Protein AF-X1AEA6-F1 (afdb_monomer_lite)

pLDDT: mean 83.89, std 11.15, range [38.84, 94.25]

Organism: NCBI:txid412755

Secondary structure (DSSP, 8-state):
-PPPPHHHHHHHTT--GGG-SSPPEEEEEETTEEEEEEE-SSEEEEEEEETTEEEEEEEE---

Sequence (63 aa):
MVGMKADDVLKQHNRSAAFAIANPTHIDDDEYGHVVAWHYEDCDIILHRRDGCYRVREVLRVH

Foldseek 3Di:
DQADDPQNVQVVVVHGLVQFPDDWDWDDADPQGTWIWTHHPFWIWIWGDGPRYTDIDIGGDDD

Structure (mmCIF, N/CA/C/O backbone):
data_AF-X1AEA6-F1
#
_entry.id   AF-X1AEA6-F1
#
loop_
_atom_site.group_PDB
_atom_site.id
_atom_site.type_symbol
_atom_site.label_atom_id
_atom_site.label_alt_id
_atom_site.label_comp_id
_atom_site.label_asym_id
_atom_site.label_entity_id
_atom_site.label_seq_id
_atom_site.pdbx_PDB_ins_code
_atom_site.Cartn_x
_atom_site.Cartn_y
_atom_site.Cartn_z
_atom_site.occupancy
_atom_site.B_iso_or_equiv
_atom_site.auth_seq_id
_atom_site.auth_comp_id
_atom_site.auth_asym_id
_atom_site.auth_atom_id
_atom_site.pdbx_PDB_model_num
ATOM 1 N N . MET A 1 1 ? 5.993 19.004 4.092 1.00 38.84 1 MET A N 1
ATOM 2 C CA . MET A 1 1 ? 6.786 17.803 4.433 1.00 38.84 1 MET A CA 1
ATOM 3 C C . MET A 1 1 ? 6.927 16.983 3.167 1.00 38.84 1 MET A C 1
ATOM 5 O O . MET A 1 1 ? 5.926 16.779 2.495 1.00 38.84 1 MET A O 1
ATOM 9 N N . VAL A 1 2 ? 8.148 16.596 2.792 1.00 44.66 2 VAL A N 1
ATOM 10 C CA . VAL A 1 2 ? 8.371 15.654 1.684 1.00 44.66 2 VAL A CA 1
ATOM 11 C C . VAL A 1 2 ? 7.751 14.325 2.110 1.00 44.66 2 VAL A C 1
ATOM 13 O O . VAL A 1 2 ? 8.048 13.849 3.203 1.00 44.66 2 VAL A O 1
ATOM 16 N N . GLY A 1 3 ? 6.821 13.806 1.308 1.00 57.25 3 GLY A N 1
ATOM 17 C CA . GLY A 1 3 ? 5.982 12.670 1.687 1.00 57.25 3 GLY A CA 1
ATOM 18 C C . GLY A 1 3 ? 6.788 11.453 2.141 1.00 57.25 3 GLY A C 1
ATOM 19 O O . GLY A 1 3 ? 7.819 11.128 1.553 1.00 57.25 3 GLY A O 1
ATOM 20 N N . MET A 1 4 ? 6.308 10.798 3.197 1.00 69.88 4 MET A N 1
ATOM 21 C CA . MET A 1 4 ? 6.896 9.580 3.761 1.00 69.88 4 MET A CA 1
ATOM 22 C C . MET A 1 4 ? 6.972 8.482 2.690 1.00 69.88 4 MET A C 1
ATOM 24 O O . MET A 1 4 ? 6.062 8.367 1.877 1.00 69.88 4 MET A O 1
ATOM 28 N N . LYS A 1 5 ? 8.047 7.690 2.610 1.00 79.56 5 LYS A N 1
ATOM 29 C CA . LYS A 1 5 ? 8.117 6.626 1.590 1.00 79.56 5 LYS A CA 1
ATOM 30 C C . LYS A 1 5 ? 7.155 5.495 1.958 1.00 79.56 5 LYS A C 1
ATOM 32 O O . LYS A 1 5 ? 6.942 5.239 3.136 1.00 79.56 5 LYS A O 1
ATOM 37 N N . ALA A 1 6 ? 6.629 4.776 0.965 1.00 78.50 6 ALA A N 1
ATOM 38 C CA . ALA A 1 6 ? 5.735 3.639 1.207 1.00 78.50 6 ALA A CA 1
ATOM 39 C C . ALA A 1 6 ? 6.341 2.604 2.182 1.00 78.50 6 ALA A C 1
ATOM 41 O O . ALA A 1 6 ? 5.643 2.129 3.066 1.00 78.50 6 ALA A O 1
ATOM 42 N N . ASP A 1 7 ? 7.649 2.325 2.100 1.00 82.69 7 ASP A N 1
ATOM 43 C CA . ASP A 1 7 ? 8.336 1.409 3.030 1.00 82.69 7 ASP A CA 1
ATOM 44 C C . ASP A 1 7 ? 8.396 1.938 4.476 1.00 82.69 7 ASP A C 1
ATOM 46 O O . ASP A 1 7 ? 8.284 1.162 5.420 1.00 82.69 7 ASP A O 1
ATOM 50 N N . ASP A 1 8 ? 8.496 3.255 4.678 1.00 86.38 8 ASP A N 1
ATOM 51 C CA . ASP A 1 8 ? 8.447 3.846 6.023 1.00 86.38 8 ASP A CA 1
ATOM 52 C C . ASP A 1 8 ? 7.045 3.715 6.633 1.00 86.38 8 ASP A C 1
ATOM 54 O O . ASP A 1 8 ? 6.904 3.485 7.832 1.00 86.38 8 ASP A O 1
ATOM 58 N N . VAL A 1 9 ? 6.010 3.814 5.795 1.00 85.06 9 VAL A N 1
ATOM 59 C CA . VAL A 1 9 ? 4.615 3.598 6.193 1.00 85.06 9 VAL A CA 1
ATOM 60 C C . VAL A 1 9 ? 4.379 2.128 6.549 1.00 85.06 9 VAL A C 1
ATOM 62 O O . VAL A 1 9 ? 3.786 1.838 7.583 1.00 85.06 9 VAL A O 1
ATOM 65 N N . LEU A 1 10 ? 4.904 1.189 5.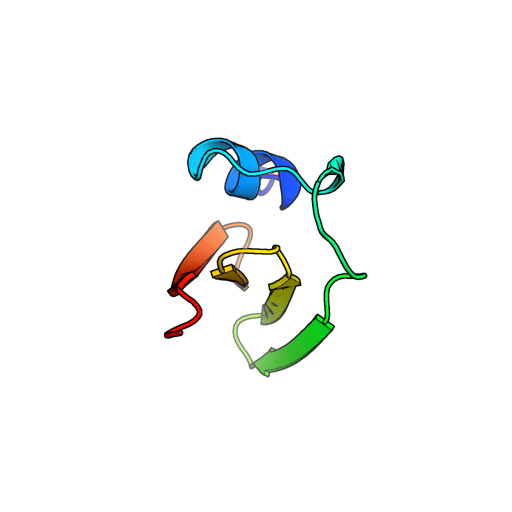757 1.00 87.50 10 LEU A N 1
ATOM 66 C CA . LEU A 1 10 ? 4.826 -0.245 6.058 1.00 87.50 10 LEU A CA 1
ATOM 67 C C . LEU A 1 10 ? 5.509 -0.587 7.392 1.00 87.50 10 LEU A C 1
ATOM 69 O O . LEU A 1 10 ? 4.940 -1.331 8.193 1.00 87.50 10 LEU A O 1
ATOM 73 N N . LYS A 1 11 ? 6.675 0.009 7.679 1.00 88.38 11 LYS A N 1
ATOM 74 C CA . LYS A 1 11 ? 7.406 -0.206 8.942 1.00 88.38 11 LYS A CA 1
ATOM 75 C C . LYS A 1 11 ? 6.615 0.213 10.175 1.00 88.38 11 LYS A C 1
ATOM 77 O O . LYS A 1 11 ? 6.736 -0.440 11.207 1.00 88.38 11 LYS A O 1
ATOM 82 N N . GLN A 1 12 ? 5.774 1.244 10.079 1.00 86.38 12 GLN A N 1
ATOM 83 C CA . GLN A 1 12 ? 4.881 1.637 11.181 1.00 86.38 12 GLN A CA 1
ATOM 84 C C . GLN A 1 12 ? 3.823 0.573 11.499 1.00 86.38 12 GLN A C 1
ATOM 86 O O . GLN A 1 12 ? 3.342 0.509 12.626 1.00 86.38 12 GLN A O 1
ATOM 91 N N . HIS A 1 13 ? 3.504 -0.284 10.530 1.00 82.62 13 HIS A N 1
ATOM 92 C CA . HIS A 1 13 ? 2.606 -1.427 10.678 1.00 82.62 13 HIS A CA 1
ATOM 93 C C . HIS A 1 13 ? 3.367 -2.749 10.887 1.00 82.62 13 HIS A C 1
ATOM 95 O O . HIS A 1 13 ? 2.823 -3.820 10.637 1.00 82.62 13 HIS A O 1
ATOM 101 N N . ASN A 1 14 ? 4.630 -2.695 11.335 1.00 87.50 14 ASN A N 1
ATOM 102 C CA . ASN A 1 14 ? 5.513 -3.858 11.506 1.00 87.50 14 ASN A CA 1
ATOM 103 C C . ASN A 1 14 ? 5.705 -4.697 10.228 1.00 87.50 14 ASN A C 1
ATOM 105 O O . ASN A 1 14 ? 5.993 -5.891 10.300 1.00 87.50 14 ASN A O 1
ATOM 109 N N . ARG A 1 15 ? 5.570 -4.082 9.047 1.00 88.94 15 ARG A N 1
ATOM 110 C CA . ARG A 1 15 ? 5.828 -4.719 7.750 1.00 88.94 15 ARG A CA 1
ATOM 111 C C . ARG A 1 15 ? 7.010 -4.064 7.034 1.00 88.94 15 ARG A C 1
ATOM 113 O O . ARG A 1 15 ? 7.469 -2.987 7.396 1.00 88.94 15 ARG A O 1
ATOM 120 N N . SER A 1 16 ? 7.514 -4.712 5.989 1.00 89.00 16 SER A N 1
ATOM 121 C CA . SER A 1 16 ? 8.502 -4.126 5.075 1.00 89.00 16 SER A CA 1
ATOM 122 C C . SER A 1 16 ? 8.251 -4.610 3.656 1.00 89.00 16 SER A C 1
ATOM 124 O O . SER A 1 16 ? 7.738 -5.714 3.457 1.00 89.00 16 SER A O 1
ATOM 126 N N . ALA A 1 17 ? 8.645 -3.803 2.671 1.00 85.19 17 ALA A N 1
ATOM 127 C CA . ALA A 1 17 ? 8.626 -4.203 1.269 1.00 85.19 17 ALA A CA 1
ATOM 128 C C . ALA A 1 17 ? 9.449 -5.480 1.001 1.00 85.19 17 ALA A C 1
ATOM 130 O O . ALA A 1 17 ? 9.099 -6.260 0.123 1.00 85.19 17 ALA A O 1
ATOM 131 N N . ALA A 1 18 ? 10.510 -5.722 1.780 1.00 87.12 18 ALA A N 1
ATOM 132 C CA . ALA A 1 18 ? 11.388 -6.882 1.619 1.00 87.12 18 ALA A CA 1
ATOM 133 C C . ALA A 1 18 ? 10.736 -8.226 1.996 1.00 87.12 18 ALA A C 1
ATOM 135 O O . ALA A 1 18 ? 11.226 -9.271 1.581 1.00 87.12 18 ALA A O 1
ATOM 136 N N . PHE A 1 19 ? 9.656 -8.202 2.784 1.00 89.44 19 PHE A N 1
ATOM 137 C CA . PHE A 1 19 ? 8.945 -9.402 3.244 1.00 89.44 19 PHE A CA 1
ATOM 138 C C . PHE A 1 19 ? 7.619 -9.631 2.511 1.00 89.44 19 PHE A C 1
ATOM 140 O O . PHE A 1 19 ? 6.856 -10.517 2.886 1.00 89.44 19 PHE A O 1
ATOM 147 N N . ALA A 1 20 ? 7.311 -8.816 1.500 1.00 90.38 20 ALA A N 1
ATOM 148 C CA . ALA A 1 20 ? 6.133 -9.034 0.678 1.00 90.38 20 ALA A CA 1
ATOM 149 C C . ALA A 1 20 ? 6.304 -10.316 -0.151 1.00 90.38 20 ALA A C 1
ATOM 151 O O . ALA A 1 20 ? 7.368 -10.562 -0.719 1.00 90.38 20 ALA A O 1
ATOM 152 N N . ILE A 1 21 ? 5.249 -11.126 -0.236 1.00 94.25 21 ILE A N 1
ATOM 153 C CA . ILE A 1 21 ? 5.272 -12.409 -0.963 1.00 94.25 21 ILE A CA 1
ATOM 154 C C . ILE A 1 21 ? 5.008 -12.252 -2.462 1.00 94.25 21 ILE A C 1
ATOM 156 O O . ILE A 1 21 ? 5.152 -13.199 -3.233 1.00 94.25 21 ILE A O 1
ATOM 160 N N . ALA A 1 22 ? 4.592 -11.060 -2.876 1.00 92.12 22 ALA A N 1
ATOM 161 C CA . ALA A 1 22 ? 4.355 -10.705 -4.260 1.00 92.12 22 ALA A CA 1
ATOM 162 C C . ALA A 1 22 ? 4.719 -9.238 -4.489 1.00 92.12 22 ALA A C 1
ATOM 164 O O . ALA A 1 22 ? 4.802 -8.441 -3.550 1.00 92.12 22 ALA A O 1
ATOM 165 N N . ASN A 1 23 ? 4.898 -8.883 -5.760 1.00 91.31 23 ASN A N 1
ATOM 166 C CA . ASN A 1 23 ? 5.012 -7.484 -6.142 1.00 91.31 23 ASN A CA 1
ATOM 167 C C . ASN A 1 23 ? 3.741 -6.729 -5.725 1.00 91.31 23 ASN A C 1
ATOM 169 O O . ASN A 1 23 ? 2.650 -7.302 -5.789 1.00 91.31 23 ASN A O 1
ATOM 173 N N . PRO A 1 24 ? 3.864 -5.458 -5.312 1.00 89.88 24 PRO A N 1
ATOM 174 C CA . PRO A 1 24 ? 2.703 -4.655 -4.986 1.00 89.88 24 PRO A CA 1
ATOM 175 C C . PRO A 1 24 ? 1.775 -4.527 -6.197 1.00 89.88 24 PRO A C 1
ATOM 177 O O . PRO A 1 24 ? 2.225 -4.265 -7.315 1.00 89.88 24 PRO A O 1
ATOM 180 N N . THR A 1 25 ? 0.479 -4.699 -5.961 1.00 93.31 25 THR A N 1
ATOM 181 C CA . THR A 1 25 ? -0.550 -4.623 -6.998 1.00 93.31 25 THR A CA 1
ATOM 182 C C . THR A 1 25 ? -1.128 -3.220 -7.034 1.00 93.31 25 THR A C 1
ATOM 184 O O . THR A 1 25 ? -1.589 -2.699 -6.018 1.00 93.31 25 THR A O 1
ATOM 187 N N . HIS A 1 26 ? -1.118 -2.600 -8.210 1.00 91.50 26 HIS A N 1
ATOM 188 C CA . HIS A 1 26 ? -1.877 -1.376 -8.444 1.00 91.50 26 HIS A CA 1
ATOM 189 C C . HIS A 1 26 ? -3.373 -1.708 -8.446 1.00 91.50 26 HIS A C 1
ATOM 191 O O . HIS A 1 26 ? -3.791 -2.632 -9.142 1.00 91.50 26 HIS A O 1
ATOM 197 N N . ILE A 1 27 ? -4.147 -1.011 -7.612 1.00 91.31 27 ILE A N 1
ATOM 198 C CA . ILE A 1 27 ? -5.594 -1.223 -7.491 1.00 91.31 27 ILE A CA 1
ATOM 199 C C . ILE A 1 27 ? -6.345 -0.195 -8.330 1.00 91.31 27 ILE A C 1
ATOM 201 O O . ILE A 1 27 ? -7.215 -0.574 -9.107 1.00 91.31 27 ILE A O 1
ATOM 205 N N . ASP A 1 28 ? -6.051 1.090 -8.126 1.00 90.69 28 ASP A N 1
ATOM 206 C CA . ASP A 1 28 ? -6.796 2.183 -8.748 1.00 90.69 28 ASP A CA 1
ATOM 207 C C . ASP A 1 28 ? -6.014 3.502 -8.698 1.00 90.69 28 ASP A C 1
ATOM 209 O O . ASP A 1 28 ? -5.104 3.668 -7.875 1.00 90.69 28 ASP A O 1
ATOM 213 N N . ASP A 1 29 ? -6.421 4.440 -9.550 1.00 89.69 29 ASP A N 1
ATOM 214 C CA . ASP A 1 29 ? -6.014 5.842 -9.522 1.00 89.69 29 ASP A CA 1
ATOM 215 C C . ASP A 1 29 ? -7.265 6.721 -9.412 1.00 89.69 29 ASP A C 1
ATOM 217 O O . ASP A 1 29 ? -8.102 6.741 -10.314 1.00 89.69 29 ASP A O 1
ATOM 221 N N . ASP A 1 30 ? -7.383 7.477 -8.318 1.00 83.06 30 ASP A N 1
ATOM 222 C CA . ASP A 1 30 ? -8.462 8.446 -8.133 1.00 83.06 30 ASP A CA 1
ATOM 223 C C . ASP A 1 30 ? -7.960 9.890 -8.278 1.00 83.06 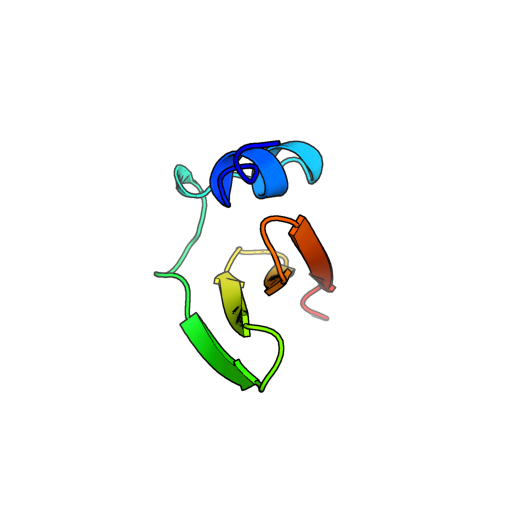30 ASP A C 1
ATOM 225 O O . ASP A 1 30 ? -6.764 10.168 -8.395 1.00 83.06 30 ASP A O 1
ATOM 229 N N . GLU A 1 31 ? -8.890 10.849 -8.258 1.00 80.31 31 GLU A N 1
ATOM 230 C CA . GLU A 1 31 ? -8.572 12.286 -8.304 1.00 80.31 31 GLU A CA 1
ATOM 231 C C . GLU A 1 31 ? -7.689 12.752 -7.125 1.00 80.31 31 GLU A C 1
ATOM 233 O O . GLU A 1 31 ? -7.189 13.878 -7.122 1.00 80.31 31 GLU A O 1
ATOM 238 N N . TYR A 1 32 ? -7.479 11.887 -6.129 1.00 73.56 32 TYR A N 1
ATOM 239 C CA . TYR A 1 32 ? -6.706 12.151 -4.926 1.00 73.56 32 TYR A CA 1
ATOM 240 C C . TYR A 1 32 ? -5.391 11.363 -4.859 1.00 73.56 32 TYR A C 1
ATOM 242 O O . TYR A 1 32 ? -4.600 11.630 -3.954 1.00 73.56 32 TYR A O 1
ATOM 250 N N . GLY A 1 33 ? -5.120 10.456 -5.802 1.00 84.06 33 GLY A N 1
ATOM 251 C CA . GLY A 1 33 ? -3.840 9.781 -5.984 1.00 84.06 33 GLY A CA 1
ATOM 252 C C . GLY A 1 33 ? -3.946 8.274 -6.222 1.00 84.06 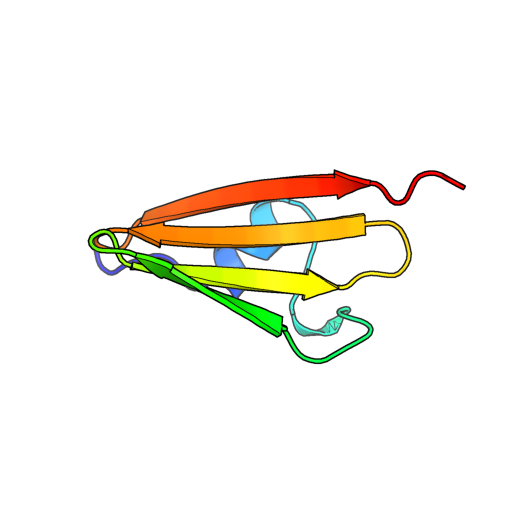33 GLY A C 1
ATOM 253 O O . GLY A 1 33 ? -4.882 7.789 -6.843 1.00 84.06 33 GLY A O 1
ATOM 254 N N . HIS A 1 34 ? -2.933 7.531 -5.773 1.00 87.75 34 HIS A N 1
ATOM 255 C CA . HIS A 1 34 ? -2.717 6.138 -6.188 1.00 87.75 34 HIS A CA 1
ATOM 256 C C . HIS A 1 34 ? -3.038 5.158 -5.063 1.00 87.75 34 HIS A C 1
ATOM 258 O O . HIS A 1 34 ? -2.588 5.358 -3.926 1.00 87.75 34 HIS A O 1
ATOM 264 N N . VAL A 1 35 ? -3.746 4.078 -5.389 1.00 90.19 35 VAL A N 1
ATOM 265 C CA . VAL A 1 35 ? -4.060 2.979 -4.471 1.00 90.19 35 VAL A CA 1
ATOM 266 C C . VAL A 1 35 ? -3.248 1.745 -4.852 1.00 90.19 35 VAL A C 1
ATOM 268 O O . VAL A 1 35 ? -3.350 1.224 -5.961 1.00 90.19 35 VAL A O 1
ATOM 271 N N . VAL A 1 36 ? -2.436 1.256 -3.917 1.00 91.12 36 VAL A N 1
ATOM 272 C CA . VAL A 1 36 ? -1.544 0.110 -4.124 1.00 91.12 36 VAL A CA 1
ATOM 273 C C . VAL A 1 36 ? -1.687 -0.871 -2.966 1.00 91.12 36 VAL A C 1
ATOM 275 O O . VAL A 1 36 ? -1.635 -0.465 -1.806 1.00 91.12 36 VAL A O 1
ATOM 278 N N . ALA A 1 37 ? -1.832 -2.159 -3.264 1.00 92.44 37 ALA A N 1
ATOM 279 C CA . ALA A 1 37 ? -1.820 -3.233 -2.278 1.00 92.44 37 ALA A CA 1
ATOM 280 C C . ALA A 1 37 ? -0.442 -3.890 -2.175 1.00 92.44 37 ALA A C 1
ATOM 282 O O . ALA A 1 37 ? 0.179 -4.224 -3.180 1.00 92.44 37 ALA A O 1
ATOM 283 N N . TRP A 1 38 ? 0.001 -4.124 -0.946 1.00 93.81 38 TRP A N 1
ATOM 284 C CA . TRP A 1 38 ? 1.145 -4.956 -0.596 1.00 93.81 38 TRP A CA 1
ATOM 285 C C . TRP A 1 38 ? 0.650 -6.277 -0.032 1.00 93.81 38 TRP A C 1
ATOM 287 O O . TRP A 1 38 ? -0.206 -6.284 0.849 1.00 93.81 38 TRP A O 1
ATOM 297 N N . HIS A 1 39 ? 1.199 -7.380 -0.528 1.00 93.56 39 HIS A N 1
ATOM 298 C CA . HIS A 1 39 ? 0.717 -8.719 -0.211 1.00 93.56 39 HIS A CA 1
ATOM 299 C C . HIS A 1 39 ? 1.680 -9.433 0.731 1.00 93.56 39 HIS A C 1
ATOM 301 O O . HIS A 1 39 ? 2.868 -9.567 0.424 1.00 93.56 39 HIS A O 1
ATOM 307 N N . TYR A 1 40 ? 1.154 -9.927 1.847 1.00 92.75 40 TYR A N 1
ATOM 308 C CA . TYR A 1 40 ? 1.867 -10.727 2.838 1.00 92.75 40 TYR A CA 1
ATOM 309 C C . TYR A 1 40 ? 1.190 -12.096 2.993 1.00 92.75 40 TYR A C 1
ATOM 311 O O . TYR A 1 40 ? 0.147 -12.368 2.393 1.00 92.75 40 TYR A O 1
ATOM 319 N N . GLU A 1 41 ? 1.814 -12.993 3.756 1.00 91.56 41 GLU A N 1
ATOM 320 C CA . GLU A 1 41 ? 1.268 -14.336 3.996 1.00 91.56 41 GLU A CA 1
ATOM 321 C C . GLU A 1 41 ? -0.079 -14.282 4.731 1.00 91.56 41 GLU A C 1
ATOM 323 O O . GLU A 1 41 ? -1.009 -15.009 4.381 1.00 91.56 41 GLU A O 1
ATOM 328 N N . ASP A 1 42 ? -0.195 -13.384 5.708 1.00 90.81 42 ASP A N 1
ATOM 329 C CA . ASP A 1 42 ? -1.311 -13.274 6.648 1.00 90.81 42 ASP A CA 1
ATOM 330 C C . ASP A 1 42 ? -2.286 -12.127 6.337 1.00 90.81 42 ASP A C 1
ATOM 332 O O . ASP A 1 42 ? -3.440 -12.143 6.777 1.00 90.81 42 ASP A O 1
ATOM 336 N N . CYS A 1 43 ? -1.857 -11.124 5.571 1.00 91.69 43 CYS A N 1
ATOM 337 C CA . CYS A 1 43 ? -2.675 -9.958 5.264 1.00 91.69 43 CYS A CA 1
ATOM 338 C C . CYS A 1 43 ? -2.290 -9.282 3.945 1.00 91.69 43 CYS A C 1
ATOM 340 O O . CYS A 1 43 ? -1.250 -9.555 3.349 1.00 91.69 43 CYS A O 1
ATOM 342 N N . ASP A 1 44 ? -3.134 -8.351 3.515 1.00 91.88 44 ASP A N 1
ATOM 343 C CA . ASP A 1 44 ? -2.815 -7.379 2.481 1.00 91.88 44 ASP A CA 1
ATOM 344 C C . ASP A 1 44 ? -2.858 -5.967 3.092 1.00 91.88 44 ASP A C 1
ATOM 346 O O . ASP A 1 44 ? -3.799 -5.613 3.806 1.00 91.88 44 ASP A O 1
ATOM 350 N N . ILE A 1 45 ? -1.846 -5.141 2.824 1.00 91.44 45 ILE A N 1
ATOM 351 C CA . ILE A 1 45 ? -1.820 -3.730 3.226 1.00 91.44 45 ILE A CA 1
ATOM 352 C C . ILE A 1 45 ? -2.121 -2.850 2.022 1.00 91.44 45 ILE A C 1
ATOM 354 O O . ILE A 1 45 ? -1.348 -2.791 1.070 1.00 91.44 45 ILE A O 1
ATOM 358 N N . ILE A 1 46 ? -3.214 -2.099 2.094 1.00 91.25 46 ILE A N 1
ATOM 359 C CA . ILE A 1 46 ? -3.614 -1.128 1.080 1.00 91.25 46 ILE A CA 1
ATOM 360 C C . ILE A 1 46 ? -3.080 0.246 1.477 1.00 91.25 46 ILE A C 1
ATOM 362 O O . ILE A 1 46 ? -3.398 0.766 2.549 1.00 91.25 46 ILE A O 1
ATOM 366 N N . LEU A 1 47 ? -2.285 0.836 0.591 1.00 91.19 47 LEU A N 1
ATOM 367 C CA . LEU A 1 47 ? -1.741 2.180 0.703 1.00 91.19 47 LEU A CA 1
ATOM 368 C C . LEU A 1 47 ? -2.425 3.095 -0.316 1.00 91.19 47 LEU A C 1
ATOM 370 O O . LEU A 1 47 ? -2.312 2.869 -1.518 1.00 91.19 47 LEU A O 1
ATOM 374 N N . HIS A 1 48 ? -3.083 4.154 0.155 1.00 89.62 48 HIS A N 1
ATOM 375 C CA . HIS A 1 48 ? -3.606 5.236 -0.690 1.00 89.62 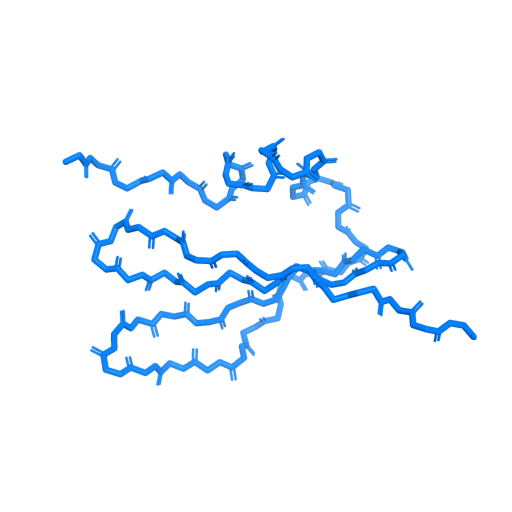48 HIS A CA 1
ATOM 376 C C . HIS A 1 48 ? -2.779 6.498 -0.472 1.00 89.62 48 HIS A C 1
ATOM 378 O O . HIS A 1 48 ? -2.770 7.055 0.631 1.00 89.62 48 HIS A O 1
ATOM 384 N N . ARG A 1 49 ? -2.049 6.935 -1.501 1.00 84.06 49 ARG A N 1
ATOM 385 C CA . ARG A 1 49 ? -1.202 8.131 -1.435 1.00 84.06 49 ARG A CA 1
ATOM 386 C C . ARG A 1 49 ? -1.985 9.356 -1.896 1.00 84.06 49 ARG A C 1
ATOM 388 O O . ARG A 1 49 ? -2.284 9.443 -3.076 1.00 84.06 49 ARG A O 1
ATOM 395 N N . ARG A 1 50 ? -2.182 10.334 -1.006 1.00 81.31 50 ARG A N 1
ATOM 396 C CA . ARG A 1 50 ? -2.823 11.629 -1.290 1.00 81.31 50 ARG A CA 1
ATOM 397 C C . ARG A 1 50 ? -1.971 12.794 -0.807 1.00 81.31 50 ARG A C 1
ATOM 399 O O . ARG A 1 50 ? -1.634 12.847 0.372 1.00 81.31 50 ARG A O 1
ATOM 406 N N . ASP A 1 51 ? -1.616 13.716 -1.705 1.00 71.25 51 ASP A N 1
ATOM 407 C CA . ASP A 1 51 ? -0.877 14.960 -1.401 1.00 71.25 51 ASP A CA 1
ATOM 408 C C . ASP A 1 51 ? 0.386 14.770 -0.529 1.00 71.25 51 ASP A C 1
ATOM 410 O O . ASP A 1 51 ? 0.759 15.617 0.281 1.00 71.25 51 ASP A O 1
ATOM 414 N N . GLY A 1 52 ? 1.069 13.627 -0.676 1.00 68.19 52 GLY A N 1
ATOM 415 C CA . GLY A 1 52 ? 2.265 13.287 0.108 1.00 68.19 52 GLY A CA 1
ATOM 416 C C . GLY A 1 52 ? 2.002 12.589 1.450 1.00 68.19 52 GLY A C 1
ATOM 417 O O . GLY A 1 52 ? 2.961 12.208 2.119 1.00 68.19 52 GLY A O 1
ATOM 418 N N . CYS A 1 53 ? 0.742 12.355 1.808 1.00 75.00 53 CYS A N 1
ATOM 419 C CA . CYS A 1 53 ? 0.318 11.532 2.938 1.00 75.00 53 CYS A CA 1
ATOM 420 C C . CYS A 1 53 ? -0.133 10.145 2.456 1.00 75.00 53 CYS A C 1
ATOM 422 O O . CYS A 1 53 ? -0.629 10.003 1.340 1.00 75.00 53 CYS A O 1
ATOM 424 N N . TYR A 1 54 ? 0.008 9.125 3.302 1.00 77.88 54 TYR A N 1
ATOM 425 C CA . TYR A 1 54 ? -0.504 7.780 3.028 1.00 77.88 54 TYR A CA 1
ATOM 426 C C . TYR A 1 54 ? -1.615 7.445 4.015 1.00 77.88 54 TYR A C 1
ATOM 428 O O . TYR A 1 54 ? -1.450 7.622 5.222 1.00 77.88 54 TYR A O 1
ATOM 436 N N . ARG A 1 55 ? -2.739 6.945 3.505 1.00 82.25 55 ARG A N 1
ATOM 437 C CA . ARG A 1 55 ? -3.722 6.214 4.307 1.00 82.25 55 ARG A CA 1
ATOM 438 C C . ARG A 1 55 ? -3.440 4.728 4.171 1.00 82.25 55 ARG A C 1
ATOM 440 O O . ARG A 1 55 ? -3.227 4.247 3.060 1.00 82.25 55 ARG A O 1
ATOM 447 N N . VAL A 1 56 ? -3.441 4.030 5.300 1.00 84.94 56 VAL A N 1
ATOM 448 C CA . VAL A 1 56 ? -3.123 2.604 5.382 1.00 84.94 56 VAL A CA 1
ATOM 449 C C . VAL A 1 56 ? -4.351 1.845 5.837 1.00 84.94 56 VAL A C 1
ATOM 451 O O . VAL A 1 56 ? -5.0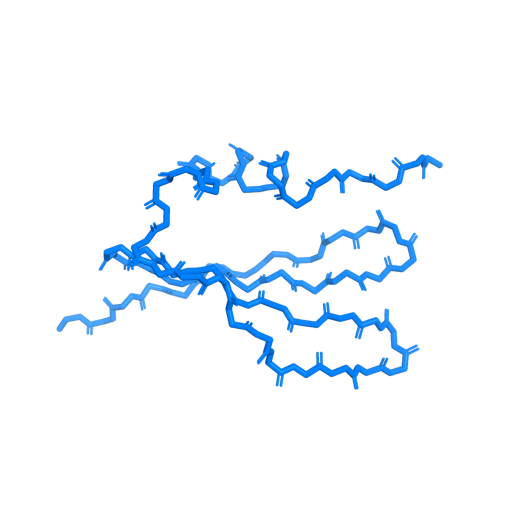19 2.253 6.789 1.00 84.94 56 VAL A O 1
ATOM 454 N N . ARG A 1 57 ? -4.630 0.722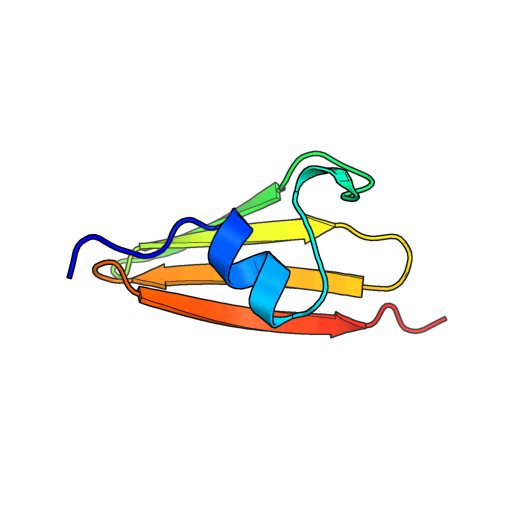 5.184 1.00 87.12 57 ARG A N 1
ATOM 455 C CA . ARG A 1 57 ? -5.615 -0.248 5.648 1.00 87.12 57 ARG A CA 1
ATOM 456 C C . ARG A 1 57 ? -5.020 -1.643 5.579 1.00 87.12 57 ARG A C 1
ATOM 458 O O . ARG A 1 57 ? -4.650 -2.092 4.502 1.00 87.12 57 ARG A O 1
ATOM 465 N N . GLU A 1 58 ? -4.971 -2.324 6.715 1.00 88.62 58 GLU A N 1
ATOM 466 C CA . GLU A 1 58 ? -4.622 -3.742 6.781 1.00 88.62 58 GLU A CA 1
ATOM 467 C C . GLU A 1 58 ? -5.891 -4.587 6.620 1.00 88.62 58 GLU A C 1
ATOM 469 O O . GLU A 1 58 ? -6.922 -4.319 7.245 1.00 88.62 58 GLU A O 1
ATOM 474 N N . VAL A 1 59 ? -5.825 -5.580 5.739 1.00 88.44 59 VAL A N 1
ATOM 475 C CA . VAL A 1 59 ? -6.900 -6.528 5.450 1.00 88.44 59 VAL A CA 1
ATOM 476 C C . VAL A 1 59 ? -6.370 -7.921 5.760 1.00 88.44 59 VAL A C 1
ATOM 478 O O . VAL A 1 59 ? -5.560 -8.464 5.015 1.00 88.44 59 VAL A O 1
ATOM 481 N N . LEU A 1 60 ? -6.798 -8.490 6.886 1.00 88.50 60 LEU A N 1
ATOM 482 C CA . LEU A 1 60 ? -6.409 -9.844 7.283 1.00 88.50 60 LEU A CA 1
ATOM 483 C C . LEU A 1 60 ? -7.041 -10.867 6.339 1.00 88.50 60 LEU A C 1
ATOM 485 O O . LEU A 1 60 ? -8.228 -10.764 6.011 1.00 88.50 60 LEU A O 1
ATOM 489 N N . ARG A 1 61 ? -6.269 -11.876 5.931 1.00 78.25 61 ARG A N 1
ATOM 490 C CA . ARG A 1 61 ? -6.818 -12.999 5.173 1.00 78.25 61 ARG A CA 1
ATOM 491 C C . ARG A 1 61 ? -7.581 -13.891 6.135 1.00 78.25 61 ARG A C 1
ATOM 493 O O . ARG A 1 61 ? -6.999 -14.513 7.018 1.00 78.25 61 ARG A O 1
ATOM 500 N N . VAL A 1 62 ? -8.899 -13.930 5.979 1.00 71.94 62 VAL A N 1
ATOM 501 C CA . VAL A 1 62 ? -9.735 -14.865 6.733 1.00 71.94 62 VAL A CA 1
ATOM 502 C C . VAL A 1 62 ? -9.420 -16.268 6.210 1.00 71.94 62 VAL A C 1
ATOM 504 O O . VAL A 1 62 ? -9.551 -16.511 5.010 1.00 71.94 62 VAL A O 1
ATOM 507 N N . HIS A 1 63 ? -8.917 -17.138 7.086 1.00 55.91 63 HIS A N 1
ATOM 508 C CA . HIS A 1 63 ? -8.768 -18.573 6.828 1.00 55.91 63 HIS A CA 1
ATOM 509 C C . HIS A 1 63 ? -10.092 -19.300 7.056 1.00 55.91 63 HIS A C 1
ATOM 511 O O . HIS A 1 63 ? -10.813 -18.914 8.007 1.00 55.91 63 HIS A O 1
#

Radius of gyration: 11.51 Å; chains: 1; bounding box: 21×36×21 Å